Protein AF-A0AAW4BPZ3-F1 (afdb_monomer)

Organism: Vibrio anguillarum (NCBI:txid55601)

Radius of gyration: 15.41 Å; Cα contacts (8 Å, |Δi|>4): 67; chains: 1; bounding box: 41×21×38 Å

Sequence (94 aa):
RHDGRIWKPYINDVFPNAPQTLTAPELRKQLKDACYVIRKFRNRCGHHEPVFNNQNLANIMPYMAKTMKWRCSDTYHWFNQQETVSNLLANPII

Structure (mmCIF, N/CA/C/O backbone):
data_AF-A0AAW4BPZ3-F1
#
_entry.id   AF-A0AAW4BPZ3-F1
#
loop_
_atom_site.group_PDB
_atom_site.id
_atom_site.type_symbol
_atom_site.label_atom_id
_atom_site.label_alt_id
_atom_site.label_comp_id
_atom_site.label_asym_id
_atom_site.label_entity_id
_atom_site.label_seq_id
_atom_site.pdbx_PDB_ins_code
_atom_site.Cartn_x
_atom_site.Cartn_y
_atom_site.Cartn_z
_atom_site.occupancy
_atom_site.B_iso_or_equiv
_atom_site.auth_seq_id
_atom_site.auth_comp_id
_atom_site.auth_asym_id
_atom_site.auth_atom_id
_atom_site.pdbx_PDB_model_num
ATOM 1 N N . ARG A 1 1 ? 21.775 -0.399 -2.795 1.00 69.94 1 ARG A N 1
ATOM 2 C CA . ARG A 1 1 ? 22.469 -1.692 -3.056 1.00 69.94 1 ARG A CA 1
ATOM 3 C C . ARG A 1 1 ? 21.418 -2.686 -3.547 1.00 69.94 1 ARG A C 1
ATOM 5 O O . ARG A 1 1 ? 20.334 -2.692 -2.980 1.00 69.94 1 ARG A O 1
ATOM 12 N N . HIS A 1 2 ? 21.725 -3.476 -4.582 1.00 88.88 2 HIS A N 1
ATOM 13 C CA . HIS A 1 2 ? 20.816 -4.404 -5.294 1.00 88.88 2 HIS A CA 1
ATOM 14 C C . HIS A 1 2 ? 19.847 -3.796 -6.323 1.00 88.88 2 HIS A C 1
ATOM 16 O O . HIS A 1 2 ? 19.074 -4.542 -6.919 1.00 88.88 2 HIS A O 1
ATOM 22 N N . ASP A 1 3 ? 19.923 -2.491 -6.597 1.00 87.00 3 ASP A N 1
ATOM 23 C CA . ASP A 1 3 ? 19.064 -1.843 -7.598 1.00 87.00 3 ASP A CA 1
ATOM 24 C C . ASP A 1 3 ? 19.210 -2.480 -8.981 1.00 87.00 3 ASP A C 1
ATOM 26 O O . ASP A 1 3 ? 18.213 -2.859 -9.577 1.00 87.00 3 ASP A O 1
ATOM 30 N N . GLY A 1 4 ? 20.441 -2.670 -9.465 1.00 88.88 4 GLY A N 1
ATOM 31 C CA . GLY A 1 4 ? 20.679 -3.270 -10.783 1.00 88.88 4 GLY A CA 1
ATOM 32 C C . GLY A 1 4 ? 20.390 -4.770 -10.862 1.00 88.88 4 GLY A C 1
ATOM 33 O O . GLY A 1 4 ? 19.894 -5.236 -11.876 1.00 88.88 4 GLY A O 1
ATOM 34 N N . ARG A 1 5 ? 20.681 -5.529 -9.797 1.00 91.94 5 ARG A N 1
ATOM 35 C CA . ARG A 1 5 ? 20.603 -7.002 -9.824 1.00 91.94 5 ARG A CA 1
ATOM 36 C C . ARG A 1 5 ? 19.220 -7.554 -9.483 1.00 91.94 5 ARG A C 1
ATOM 38 O O . ARG A 1 5 ? 18.893 -8.641 -9.935 1.00 91.94 5 ARG A O 1
ATOM 45 N N . ILE A 1 6 ? 18.459 -6.863 -8.633 1.00 91.88 6 ILE A N 1
ATOM 46 C CA . ILE A 1 6 ? 17.195 -7.380 -8.088 1.00 91.88 6 ILE A CA 1
ATOM 47 C C . ILE A 1 6 ? 16.041 -6.444 -8.433 1.00 91.88 6 ILE A C 1
ATOM 49 O O . ILE A 1 6 ? 15.068 -6.863 -9.042 1.00 91.88 6 ILE A O 1
ATOM 53 N N . TRP A 1 7 ? 16.137 -5.168 -8.054 1.00 92.56 7 TRP A N 1
ATOM 54 C CA . TRP A 1 7 ? 14.965 -4.293 -8.111 1.00 92.56 7 TRP A CA 1
ATOM 55 C C . TRP A 1 7 ? 14.585 -3.884 -9.529 1.00 92.56 7 TRP A C 1
ATOM 57 O O . TRP A 1 7 ? 13.443 -4.074 -9.917 1.00 92.56 7 TRP A O 1
ATOM 67 N N . LYS A 1 8 ? 15.521 -3.349 -10.314 1.00 92.00 8 LYS A N 1
ATOM 68 C CA . LYS A 1 8 ? 15.250 -2.940 -11.698 1.00 92.00 8 LYS A CA 1
ATOM 69 C C . LYS A 1 8 ? 14.673 -4.070 -12.564 1.00 92.00 8 LYS A C 1
ATOM 71 O O . LYS A 1 8 ? 13.676 -3.798 -13.219 1.00 92.00 8 LYS A O 1
ATOM 76 N N . PRO A 1 9 ? 15.247 -5.290 -12.575 1.00 94.31 9 PRO A N 1
ATOM 77 C CA . PRO A 1 9 ? 14.739 -6.346 -13.447 1.00 94.31 9 PRO A CA 1
ATOM 78 C C . PRO A 1 9 ? 13.419 -6.962 -12.973 1.00 94.31 9 PRO A C 1
ATOM 80 O O . PRO A 1 9 ? 12.595 -7.272 -13.816 1.00 94.31 9 PRO A O 1
ATOM 83 N N . TYR A 1 10 ? 13.196 -7.119 -11.660 1.00 95.56 10 TYR A N 1
ATOM 84 C CA . TYR A 1 10 ? 12.118 -7.995 -11.170 1.00 95.56 10 TYR A CA 1
ATOM 85 C C . TYR A 1 10 ? 10.986 -7.281 -10.427 1.00 95.56 10 TYR A C 1
ATOM 87 O O . TYR A 1 10 ? 10.006 -7.921 -10.052 1.00 95.56 10 TYR A O 1
ATOM 95 N N . ILE A 1 11 ? 11.086 -5.975 -10.142 1.00 95.56 11 ILE A N 1
ATOM 96 C CA . ILE A 1 11 ? 10.057 -5.313 -9.320 1.00 95.56 11 ILE A CA 1
ATOM 97 C C . ILE A 1 11 ? 8.682 -5.314 -9.998 1.00 95.56 11 ILE A C 1
ATOM 99 O O . ILE A 1 11 ? 7.680 -5.462 -9.304 1.00 95.56 11 ILE A O 1
ATOM 103 N N . ASN A 1 12 ? 8.634 -5.208 -11.326 1.00 95.44 12 ASN A N 1
ATOM 104 C CA . ASN A 1 12 ? 7.380 -5.245 -12.075 1.00 95.44 12 ASN A CA 1
ATOM 105 C C . ASN A 1 12 ? 6.817 -6.668 -12.178 1.00 95.44 12 ASN A C 1
ATOM 107 O O . ASN A 1 12 ? 5.606 -6.824 -12.139 1.00 95.44 12 ASN A O 1
ATOM 111 N N . ASP A 1 13 ? 7.664 -7.700 -12.191 1.00 95.88 13 ASP A N 1
ATOM 112 C CA . ASP A 1 13 ? 7.204 -9.096 -12.144 1.00 95.88 13 ASP A CA 1
ATOM 113 C C . ASP A 1 13 ? 6.552 -9.423 -10.794 1.00 95.88 13 ASP A C 1
ATOM 115 O O . ASP A 1 13 ? 5.573 -10.162 -10.710 1.00 95.88 13 ASP A O 1
ATOM 119 N N . VAL A 1 14 ? 7.092 -8.859 -9.708 1.00 96.12 14 VAL A N 1
ATOM 120 C CA . VAL A 1 14 ? 6.571 -9.070 -8.349 1.00 96.12 14 VAL A CA 1
ATOM 121 C C . VAL A 1 14 ? 5.342 -8.201 -8.066 1.00 96.12 14 VAL A C 1
ATOM 123 O O . VAL A 1 14 ? 4.474 -8.616 -7.296 1.00 96.12 14 VAL A O 1
ATOM 126 N N . PHE A 1 15 ? 5.263 -7.009 -8.660 1.00 97.38 15 PHE A N 1
ATOM 127 C CA . PHE A 1 15 ? 4.153 -6.064 -8.512 1.00 97.38 15 PHE A CA 1
ATOM 128 C C . PHE A 1 15 ? 3.538 -5.716 -9.878 1.00 97.38 15 PHE A C 1
ATOM 130 O O . PHE A 1 15 ? 3.599 -4.558 -10.302 1.00 97.38 15 PHE A O 1
ATOM 137 N N . PRO A 1 16 ? 2.926 -6.697 -10.565 1.00 97.25 16 PRO A N 1
ATOM 138 C CA . PRO A 1 16 ? 2.476 -6.545 -11.952 1.00 97.25 16 PRO A CA 1
ATOM 139 C C . PRO A 1 16 ? 1.377 -5.491 -12.123 1.00 97.25 16 PRO A C 1
ATOM 141 O O . PRO A 1 16 ? 1.226 -4.916 -13.197 1.00 97.25 16 PRO A O 1
ATOM 144 N N . ASN A 1 17 ? 0.641 -5.188 -11.051 1.00 98.06 17 ASN A N 1
ATOM 145 C CA . ASN A 1 17 ? -0.470 -4.238 -11.063 1.00 98.06 17 ASN A CA 1
ATOM 146 C C . ASN A 1 17 ? -0.067 -2.832 -10.581 1.00 98.06 17 ASN A C 1
ATOM 148 O O . ASN A 1 17 ? -0.933 -1.982 -10.348 1.00 98.06 17 ASN A O 1
ATOM 152 N N . ALA A 1 18 ? 1.224 -2.583 -10.344 1.00 97.50 18 ALA A N 1
ATOM 15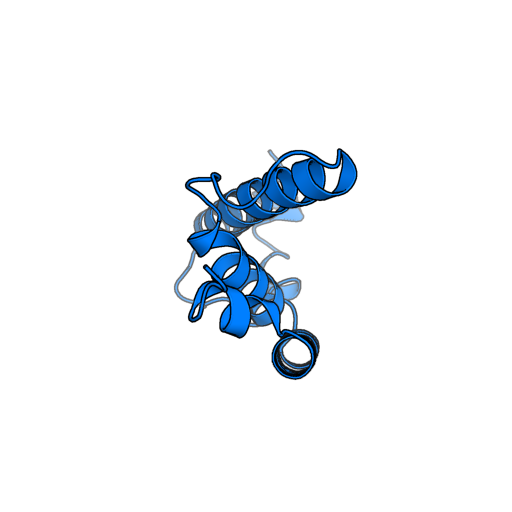3 C CA . ALA A 1 18 ? 1.706 -1.249 -10.017 1.00 97.50 18 ALA A CA 1
ATOM 154 C C . ALA A 1 18 ? 1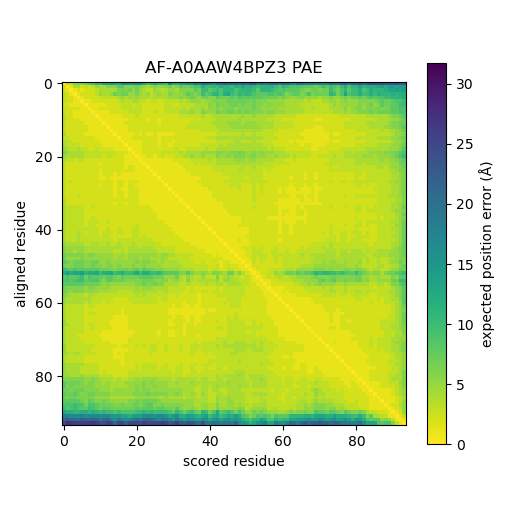.594 -0.306 -11.237 1.00 97.50 18 ALA A C 1
ATOM 156 O O . ALA A 1 18 ? 1.670 -0.761 -12.382 1.00 97.50 18 ALA A O 1
ATOM 157 N N . PRO A 1 19 ? 1.429 1.015 -11.029 1.00 96.50 19 PRO A N 1
ATOM 158 C CA . PRO A 1 19 ? 1.403 1.969 -12.131 1.00 96.50 19 PRO A CA 1
ATOM 159 C C . PRO A 1 19 ? 2.702 1.920 -12.941 1.00 96.50 19 PRO A C 1
ATOM 161 O O . PRO A 1 19 ? 3.781 2.152 -12.399 1.00 96.50 19 PRO A O 1
ATOM 164 N N . GLN A 1 20 ? 2.582 1.691 -14.251 1.00 93.31 20 GLN A N 1
ATOM 165 C CA . GLN A 1 20 ? 3.720 1.631 -15.181 1.00 93.31 20 GLN A CA 1
ATOM 166 C C . GLN A 1 20 ? 4.428 2.987 -15.358 1.00 93.31 20 GLN A C 1
ATOM 168 O O . GLN A 1 20 ? 5.523 3.054 -15.905 1.00 93.31 20 GLN A O 1
ATOM 173 N N . THR A 1 21 ? 3.820 4.074 -14.875 1.00 96.12 21 THR A N 1
ATOM 174 C CA . THR A 1 21 ? 4.419 5.414 -14.844 1.00 96.12 21 THR A CA 1
ATOM 175 C C . THR A 1 21 ? 5.493 5.575 -13.768 1.00 96.12 21 THR A C 1
ATOM 177 O O . THR A 1 21 ? 6.228 6.557 -13.800 1.00 96.12 21 THR A O 1
ATOM 180 N N . LEU A 1 22 ? 5.592 4.646 -12.810 1.00 96.38 22 LEU A N 1
ATOM 181 C CA . LEU A 1 22 ? 6.594 4.697 -11.749 1.00 96.38 22 LEU A CA 1
ATOM 182 C C . LEU A 1 22 ? 7.883 4.006 -12.183 1.00 96.38 22 LEU A C 1
ATOM 184 O O . LEU A 1 22 ? 7.885 2.862 -12.635 1.00 96.38 22 LEU A O 1
ATOM 188 N N . THR A 1 23 ? 9.011 4.658 -11.933 1.00 94.88 23 THR A N 1
ATOM 189 C CA . THR A 1 23 ? 10.315 4.006 -12.024 1.00 94.88 23 THR A CA 1
ATOM 190 C C . THR A 1 23 ? 10.481 2.973 -10.902 1.00 94.88 23 THR A C 1
ATOM 192 O O . THR A 1 23 ? 9.897 3.090 -9.820 1.00 94.88 23 THR A O 1
ATOM 195 N N . ALA A 1 24 ? 11.342 1.970 -11.108 1.00 93.62 24 ALA A N 1
ATOM 196 C CA . ALA A 1 24 ? 11.631 0.962 -10.082 1.00 93.62 24 ALA A CA 1
ATOM 197 C C . ALA A 1 24 ? 12.040 1.564 -8.710 1.00 93.62 24 ALA A C 1
ATOM 199 O O . ALA A 1 24 ? 11.547 1.085 -7.683 1.00 93.62 24 ALA A O 1
ATOM 200 N N . PRO A 1 25 ? 12.884 2.619 -8.633 1.00 94.00 25 PRO A N 1
ATOM 201 C CA . PRO A 1 25 ? 13.182 3.290 -7.366 1.00 94.00 25 PRO A CA 1
ATOM 202 C C . PRO A 1 25 ? 11.964 3.948 -6.705 1.00 94.00 25 PRO A C 1
ATOM 204 O O . PRO A 1 25 ? 11.809 3.844 -5.486 1.00 94.00 25 PRO A O 1
ATOM 207 N N . GLU A 1 26 ? 11.090 4.596 -7.478 1.00 96.25 26 GLU A N 1
ATOM 208 C CA . GLU A 1 26 ? 9.881 5.248 -6.959 1.00 96.25 26 GLU A CA 1
ATOM 209 C C . GLU A 1 26 ? 8.879 4.225 -6.435 1.00 96.25 26 GLU A C 1
ATOM 211 O O . GLU A 1 26 ? 8.398 4.360 -5.308 1.00 96.25 26 GLU A O 1
ATOM 216 N N . LEU A 1 27 ? 8.623 3.164 -7.206 1.00 96.38 27 LEU A N 1
ATOM 217 C CA . LEU A 1 27 ? 7.781 2.044 -6.795 1.00 96.38 27 LEU A CA 1
ATOM 218 C C . LEU A 1 27 ? 8.296 1.437 -5.484 1.00 96.38 27 LEU A C 1
ATOM 220 O O . LEU A 1 27 ? 7.549 1.297 -4.511 1.00 96.38 27 LEU A O 1
ATOM 224 N N . ARG A 1 28 ? 9.604 1.170 -5.406 1.00 95.31 28 ARG A N 1
ATOM 225 C CA . ARG A 1 28 ? 10.244 0.640 -4.197 1.00 95.31 28 ARG A CA 1
ATOM 226 C C . ARG A 1 28 ? 10.117 1.584 -3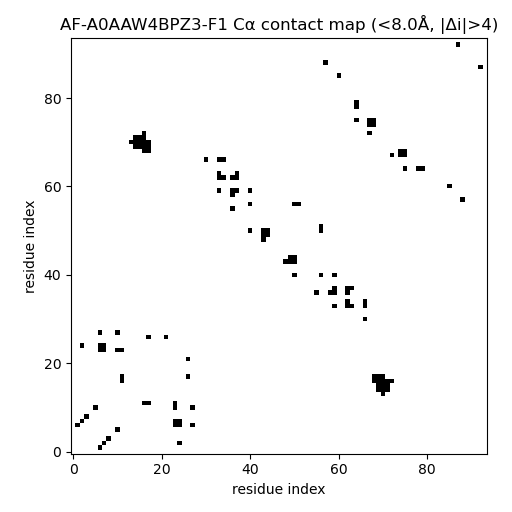.007 1.00 95.31 28 ARG A C 1
ATOM 228 O O . ARG A 1 28 ? 9.864 1.119 -1.896 1.00 95.31 28 ARG A O 1
ATOM 235 N N . LYS A 1 29 ? 10.300 2.891 -3.210 1.00 96.25 29 LYS A N 1
ATOM 236 C CA . LYS A 1 29 ? 10.136 3.896 -2.153 1.00 96.25 29 LYS A CA 1
ATOM 237 C C . LYS A 1 29 ? 8.702 3.889 -1.630 1.00 96.25 29 LYS A C 1
ATOM 239 O O . LYS A 1 29 ? 8.506 3.787 -0.424 1.00 96.25 29 LYS A O 1
ATOM 244 N N . GLN A 1 30 ? 7.711 3.915 -2.517 1.00 97.44 30 GLN A N 1
ATOM 245 C CA . GLN A 1 30 ? 6.303 3.909 -2.120 1.00 97.44 30 GLN A CA 1
ATOM 246 C C . GLN A 1 30 ? 5.909 2.632 -1.365 1.00 97.44 30 GLN A C 1
ATOM 248 O O . GLN A 1 30 ? 5.197 2.713 -0.365 1.00 97.44 30 GLN A O 1
ATOM 253 N N . LEU A 1 31 ? 6.398 1.466 -1.799 1.00 96.81 31 LEU A N 1
ATOM 254 C CA . LEU A 1 31 ? 6.195 0.198 -1.094 1.00 96.81 31 LEU A CA 1
ATOM 255 C C . LEU A 1 31 ? 6.882 0.193 0.276 1.00 96.81 31 LEU A C 1
ATOM 257 O O . LEU A 1 31 ? 6.280 -0.226 1.260 1.00 96.81 31 LEU A O 1
ATOM 261 N N . LYS A 1 32 ? 8.123 0.683 0.365 1.00 96.44 32 LYS A N 1
ATOM 262 C CA . LYS A 1 32 ? 8.855 0.802 1.634 1.00 96.44 32 LYS A CA 1
ATOM 263 C C . LYS A 1 32 ? 8.096 1.686 2.625 1.00 96.44 32 LYS A C 1
ATOM 265 O O . LYS A 1 32 ? 7.941 1.288 3.777 1.00 96.44 32 LYS A O 1
ATOM 270 N N . ASP A 1 33 ? 7.646 2.857 2.183 1.00 96.88 33 ASP A N 1
ATOM 271 C CA . ASP A 1 33 ? 6.956 3.833 3.029 1.00 96.88 33 ASP A CA 1
ATOM 272 C C . ASP A 1 33 ? 5.624 3.246 3.547 1.00 96.88 33 ASP A C 1
ATOM 274 O O . ASP A 1 33 ? 5.365 3.269 4.752 1.00 96.88 33 ASP A O 1
ATOM 278 N N . ALA A 1 34 ? 4.848 2.586 2.677 1.00 97.56 34 ALA A N 1
ATOM 279 C CA . ALA A 1 34 ? 3.627 1.868 3.055 1.00 97.56 34 ALA A CA 1
ATOM 280 C C . ALA A 1 34 ? 3.900 0.724 4.054 1.00 97.56 34 ALA A C 1
ATOM 282 O O . ALA A 1 34 ? 3.317 0.676 5.140 1.00 97.56 34 ALA A O 1
ATOM 283 N N . CYS A 1 35 ? 4.837 -0.175 3.732 1.00 96.94 35 CYS A N 1
ATOM 284 C CA . CYS A 1 35 ? 5.203 -1.307 4.587 1.00 96.94 35 CYS A CA 1
ATOM 285 C C . CYS A 1 35 ? 5.753 -0.865 5.948 1.00 96.94 35 CYS A C 1
ATOM 287 O O . CYS A 1 35 ? 5.563 -1.565 6.944 1.00 96.94 35 CYS A O 1
ATOM 289 N N . TYR A 1 36 ? 6.425 0.286 6.023 1.00 96.81 36 TYR A N 1
ATOM 290 C CA . TYR A 1 36 ? 6.900 0.837 7.288 1.00 96.81 36 TYR A CA 1
ATOM 291 C C . TYR A 1 36 ? 5.736 1.161 8.231 1.00 96.81 36 TYR A C 1
ATOM 293 O O . TYR A 1 36 ? 5.767 0.746 9.394 1.00 96.81 36 TYR A O 1
ATOM 301 N N . VAL A 1 37 ? 4.703 1.844 7.728 1.00 96.38 37 VAL A N 1
ATOM 302 C CA . VAL A 1 37 ? 3.506 2.200 8.503 1.00 96.38 37 VAL A CA 1
ATOM 303 C C . VAL A 1 37 ? 2.736 0.947 8.922 1.00 96.38 37 VAL A C 1
ATOM 305 O O . VAL A 1 37 ? 2.452 0.781 10.110 1.00 96.38 37 VAL A O 1
ATOM 308 N N . ILE A 1 38 ? 2.500 0.017 7.988 1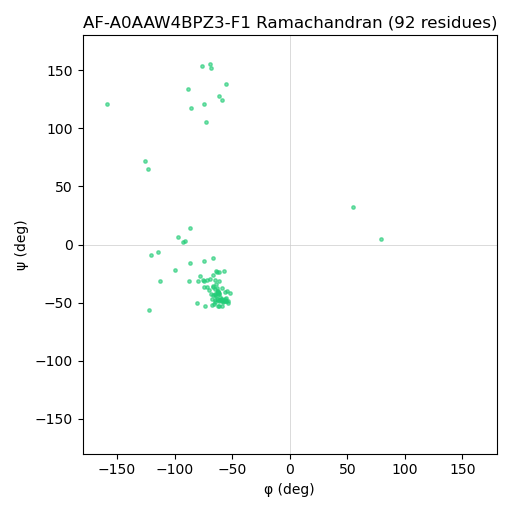.00 96.62 38 ILE A N 1
ATOM 309 C CA . ILE A 1 38 ? 1.812 -1.258 8.260 1.00 96.62 38 ILE A CA 1
ATOM 310 C C . ILE A 1 38 ? 2.545 -2.048 9.349 1.00 96.62 38 ILE A C 1
ATOM 312 O O . ILE A 1 38 ? 1.938 -2.490 10.322 1.00 96.62 38 ILE A O 1
ATOM 316 N N . ARG A 1 39 ? 3.872 -2.192 9.234 1.00 96.94 39 ARG A N 1
ATOM 317 C CA . ARG A 1 39 ? 4.689 -2.911 10.221 1.00 96.94 39 ARG A CA 1
ATOM 318 C C . ARG A 1 39 ? 4.597 -2.271 11.603 1.00 96.94 39 ARG A C 1
ATOM 320 O O . ARG A 1 39 ? 4.460 -2.989 12.588 1.00 96.94 39 ARG A O 1
ATOM 327 N N . LYS A 1 40 ? 4.688 -0.939 11.697 1.00 95.44 40 LYS A N 1
ATOM 328 C CA . LYS A 1 40 ? 4.592 -0.235 12.984 1.00 95.44 40 LYS A CA 1
ATOM 329 C C . LYS A 1 40 ? 3.227 -0.451 13.628 1.00 95.44 40 LYS A C 1
ATOM 331 O O . LYS A 1 40 ? 3.191 -0.711 14.824 1.00 95.44 40 LYS A O 1
ATOM 336 N N . PHE A 1 41 ? 2.143 -0.407 12.857 1.00 95.12 41 PHE A N 1
ATOM 337 C CA . PHE A 1 41 ? 0.811 -0.709 13.373 1.00 95.12 41 PHE A CA 1
ATOM 338 C C . PHE A 1 41 ? 0.674 -2.163 13.829 1.00 95.12 41 PHE A C 1
ATOM 340 O O . PHE A 1 41 ? 0.300 -2.401 14.973 1.00 95.12 41 PHE A O 1
ATOM 347 N N . ARG A 1 42 ? 1.073 -3.131 12.992 1.00 95.75 42 ARG A N 1
ATOM 348 C CA . ARG A 1 42 ? 1.045 -4.558 13.345 1.00 95.75 42 ARG A CA 1
ATOM 349 C C . ARG A 1 42 ? 1.800 -4.836 14.641 1.00 95.75 42 ARG A C 1
ATOM 351 O O . ARG A 1 42 ? 1.344 -5.639 15.447 1.00 95.75 42 ARG A O 1
ATOM 358 N N . ASN A 1 43 ? 2.943 -4.180 14.845 1.00 96.69 43 ASN A N 1
ATOM 359 C CA . ASN A 1 43 ? 3.716 -4.314 16.077 1.00 96.69 43 ASN A CA 1
ATOM 360 C C . ASN A 1 43 ? 2.943 -3.807 17.302 1.00 96.69 43 ASN A C 1
ATOM 362 O O . ASN A 1 43 ? 2.965 -4.484 18.320 1.00 96.69 43 ASN A O 1
ATOM 366 N N . ARG A 1 44 ? 2.221 -2.679 17.200 1.00 95.62 44 ARG A N 1
ATOM 367 C CA . ARG A 1 44 ? 1.354 -2.197 18.291 1.00 95.62 44 ARG A CA 1
ATOM 368 C C . ARG A 1 44 ? 0.279 -3.223 18.635 1.00 95.62 44 ARG A C 1
ATOM 370 O O . ARG A 1 44 ? 0.128 -3.552 19.802 1.00 95.62 44 ARG A O 1
ATOM 377 N N . CYS A 1 45 ? -0.403 -3.774 17.626 1.00 94.00 45 CYS A N 1
ATOM 378 C CA . CYS A 1 45 ? -1.403 -4.825 17.828 1.00 94.00 45 CYS A CA 1
ATOM 379 C C . CYS A 1 45 ? -0.801 -6.053 18.525 1.00 94.00 45 CYS A C 1
ATOM 381 O O . CYS A 1 45 ? -1.353 -6.526 19.509 1.00 94.00 45 CYS A O 1
ATOM 383 N N . GLY A 1 46 ? 0.354 -6.536 18.052 1.00 96.94 46 GLY A N 1
ATOM 384 C CA . GLY A 1 46 ? 1.031 -7.697 18.640 1.00 96.94 46 GLY A CA 1
ATOM 385 C C . GLY A 1 46 ? 1.563 -7.459 20.057 1.00 96.94 46 GLY A C 1
ATOM 386 O O . GLY A 1 46 ? 1.682 -8.403 20.830 1.00 96.94 46 GLY A O 1
ATOM 387 N N . HIS A 1 47 ? 1.862 -6.210 20.410 1.00 97.50 47 HIS A N 1
ATOM 388 C CA . HIS A 1 47 ? 2.266 -5.814 21.760 1.00 97.50 47 HIS A CA 1
ATOM 389 C C . HIS A 1 47 ? 1.092 -5.365 22.643 1.00 97.50 47 HIS A C 1
ATOM 391 O O . HIS A 1 47 ? 1.322 -4.976 23.782 1.00 97.50 47 HIS A O 1
ATOM 397 N N . HIS A 1 48 ? -0.150 -5.413 22.145 1.00 94.75 48 HIS A N 1
ATOM 398 C CA . HIS A 1 48 ? -1.341 -4.900 22.835 1.00 94.75 48 HIS A CA 1
ATOM 399 C C . HIS A 1 48 ? -1.223 -3.418 23.252 1.00 94.75 48 HIS A C 1
ATOM 401 O O . HIS A 1 48 ? -1.778 -2.987 24.260 1.00 94.75 48 HIS A O 1
ATOM 407 N N . GLU A 1 49 ? -0.505 -2.614 22.466 1.00 94.44 49 GLU A N 1
ATOM 408 C CA . GLU A 1 49 ? -0.422 -1.165 22.661 1.00 94.44 49 GLU A CA 1
ATOM 409 C C . GLU A 1 49 ? -1.706 -0.464 22.167 1.00 94.44 49 GLU A C 1
ATOM 411 O O . GLU A 1 49 ? -2.336 -0.932 21.213 1.00 94.44 49 GLU A O 1
ATOM 416 N N . PRO A 1 50 ? -2.071 0.715 22.714 1.00 92.31 50 PRO A N 1
ATOM 417 C CA . PRO A 1 50 ? -3.224 1.483 22.238 1.00 92.31 50 PRO A CA 1
ATOM 418 C C . PRO A 1 50 ? -3.150 1.800 20.737 1.00 92.31 50 PRO A C 1
ATOM 420 O O . PRO 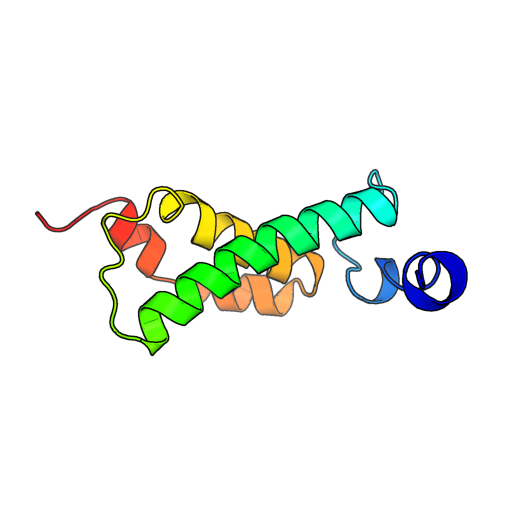A 1 50 ? -2.094 2.198 20.241 1.00 92.31 50 PRO A O 1
ATOM 423 N N . VAL A 1 51 ? -4.262 1.690 20.003 1.00 90.62 51 VAL A N 1
ATOM 424 C CA . VAL A 1 51 ? -4.283 1.872 18.533 1.00 90.62 51 VAL A CA 1
ATOM 425 C C . VAL A 1 51 ? -5.040 3.110 18.047 1.00 90.62 51 VAL A C 1
ATOM 427 O O . VAL A 1 51 ? -4.626 3.696 17.049 1.00 90.62 51 VAL A O 1
ATOM 430 N N . PHE A 1 52 ? -6.083 3.549 18.759 1.00 86.44 52 PHE A N 1
ATOM 431 C CA . PHE A 1 52 ? -6.959 4.645 18.315 1.00 86.44 52 PHE A CA 1
ATOM 432 C C . PHE A 1 52 ? -6.285 6.028 18.324 1.00 86.44 52 PHE A C 1
ATOM 434 O O . PHE A 1 52 ? -6.554 6.845 17.452 1.00 86.44 52 PHE A O 1
ATOM 441 N N . ASN A 1 53 ? -5.314 6.257 19.214 1.00 82.50 53 ASN A N 1
ATOM 442 C CA . ASN A 1 53 ? -4.573 7.527 19.298 1.00 82.50 53 ASN A CA 1
ATOM 443 C C . ASN A 1 53 ? -3.357 7.594 18.350 1.00 82.50 53 ASN A C 1
ATOM 445 O O . ASN A 1 53 ? -2.464 8.425 18.518 1.00 82.50 53 ASN A O 1
ATOM 449 N N . ASN A 1 54 ? -3.261 6.687 17.376 1.00 85.50 54 ASN A N 1
ATOM 450 C CA . ASN A 1 54 ? -2.161 6.665 16.420 1.00 85.50 54 ASN A CA 1
ATOM 451 C C . ASN A 1 54 ? -2.457 7.599 15.239 1.00 85.50 54 ASN A C 1
ATOM 453 O O . ASN A 1 54 ? -3.357 7.336 14.449 1.00 85.50 54 ASN A O 1
ATOM 457 N N . GLN A 1 55 ? -1.631 8.629 15.046 1.00 86.62 55 GLN A N 1
ATOM 458 C CA . GLN A 1 55 ? -1.756 9.586 13.934 1.00 86.62 55 GLN A CA 1
ATOM 459 C C . GLN A 1 55 ? -1.726 8.934 12.541 1.00 86.62 55 GLN A C 1
ATOM 461 O O . GLN A 1 55 ? -2.234 9.496 11.577 1.00 86.62 55 GLN A O 1
ATOM 466 N N . ASN A 1 56 ? -1.145 7.738 12.419 1.00 88.31 56 ASN A N 1
ATOM 467 C CA . ASN A 1 56 ? -1.097 6.998 11.161 1.00 88.31 56 ASN A CA 1
ATOM 468 C C . ASN A 1 56 ? -2.277 6.037 10.967 1.00 88.31 56 ASN A C 1
ATOM 470 O O . ASN A 1 56 ? -2.282 5.319 9.969 1.00 88.31 56 ASN A O 1
ATOM 474 N N . LEU A 1 57 ? -3.248 5.986 11.890 1.00 89.75 57 LEU A N 1
ATOM 475 C CA . LEU A 1 57 ? -4.336 5.005 11.862 1.00 89.75 57 LEU A CA 1
ATOM 476 C C . LEU A 1 57 ? -5.111 5.047 10.536 1.00 89.75 57 LEU A C 1
ATOM 478 O O . LEU A 1 57 ? -5.280 4.019 9.883 1.00 89.75 57 LEU A O 1
ATOM 482 N N . ALA A 1 58 ? -5.468 6.251 10.085 1.00 89.06 58 ALA A N 1
ATOM 483 C CA . ALA A 1 58 ? -6.183 6.472 8.828 1.00 89.06 58 ALA A CA 1
ATOM 484 C C . ALA A 1 58 ? -5.408 6.001 7.580 1.00 89.06 58 ALA A C 1
ATOM 486 O O . ALA A 1 58 ? -6.008 5.687 6.557 1.00 89.06 58 ALA A O 1
ATOM 487 N N . ASN A 1 59 ? -4.077 5.911 7.656 1.00 92.06 59 ASN A N 1
ATOM 488 C CA . ASN A 1 59 ? -3.235 5.544 6.517 1.00 92.06 59 ASN A CA 1
ATOM 489 C C . ASN A 1 59 ? -3.060 4.026 6.356 1.00 92.06 59 ASN A C 1
ATOM 491 O O . ASN A 1 59 ? -2.619 3.570 5.301 1.00 92.06 59 ASN A O 1
ATOM 495 N N . ILE A 1 60 ? -3.380 3.225 7.376 1.00 93.12 60 ILE A N 1
ATOM 496 C CA . ILE A 1 60 ? -3.082 1.786 7.365 1.00 93.12 60 ILE A CA 1
ATOM 497 C C . ILE A 1 60 ? -3.910 1.056 6.311 1.00 93.12 60 ILE A C 1
ATOM 499 O O . ILE A 1 60 ? -3.323 0.358 5.484 1.00 93.12 60 ILE A O 1
ATOM 503 N N . MET A 1 61 ? -5.237 1.232 6.309 1.00 93.06 61 MET A N 1
ATOM 504 C CA . MET A 1 61 ? -6.115 0.550 5.348 1.00 93.06 61 MET A CA 1
ATOM 505 C C . MET A 1 61 ? -5.780 0.924 3.897 1.00 93.06 61 MET A C 1
ATOM 507 O O . MET A 1 61 ? -5.545 0.009 3.103 1.00 93.06 61 MET A O 1
ATOM 511 N N . PRO A 1 62 ? -5.606 2.216 3.541 1.00 94.06 62 PRO A N 1
ATOM 512 C CA . PRO A 1 62 ? -5.131 2.597 2.212 1.00 94.06 62 PRO A CA 1
ATOM 513 C C . PRO A 1 62 ? -3.789 1.960 1.825 1.00 94.06 6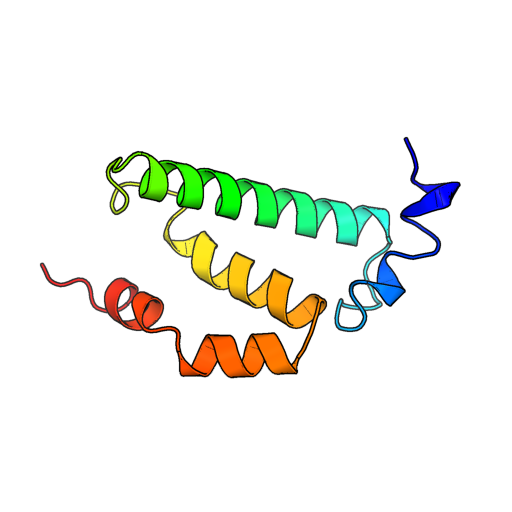2 PRO A C 1
ATOM 515 O O . PRO A 1 62 ? -3.623 1.512 0.689 1.00 94.06 62 PRO A O 1
ATOM 518 N N . TYR A 1 63 ? -2.823 1.876 2.746 1.00 97.00 63 TYR A N 1
ATOM 519 C CA . TYR A 1 63 ? -1.530 1.251 2.457 1.00 97.00 63 TYR A CA 1
ATOM 520 C C . TYR A 1 63 ? -1.621 -0.269 2.287 1.00 97.00 63 TYR A C 1
ATOM 522 O O . TYR A 1 63 ? -0.978 -0.813 1.383 1.00 97.00 63 TYR A O 1
ATOM 530 N N . MET A 1 64 ? -2.428 -0.959 3.096 1.00 96.12 64 MET A N 1
ATOM 531 C CA . MET A 1 64 ? -2.678 -2.395 2.936 1.00 96.12 64 MET A CA 1
ATOM 532 C C . MET A 1 64 ? -3.346 -2.678 1.589 1.00 96.12 64 MET A C 1
ATOM 534 O O . MET A 1 64 ? -2.793 -3.425 0.783 1.00 96.12 64 MET A O 1
ATOM 538 N N . ALA A 1 65 ? -4.448 -1.987 1.293 1.00 95.88 65 ALA A N 1
ATOM 539 C CA . ALA A 1 65 ? -5.161 -2.084 0.023 1.00 95.88 65 ALA A CA 1
ATOM 540 C C . ALA A 1 65 ? -4.236 -1.842 -1.180 1.00 95.88 65 ALA A C 1
ATOM 542 O O . ALA A 1 65 ? -4.200 -2.644 -2.112 1.00 95.88 65 ALA A O 1
ATOM 543 N N . LYS A 1 66 ? -3.432 -0.772 -1.145 1.00 96.81 66 LYS A N 1
ATOM 544 C CA . LYS A 1 66 ? -2.470 -0.430 -2.202 1.00 96.81 66 LYS A CA 1
ATOM 545 C C . LYS A 1 66 ? -1.448 -1.540 -2.439 1.00 96.81 66 LYS A C 1
ATOM 547 O O . LYS A 1 66 ? -1.253 -1.960 -3.576 1.00 96.81 66 LYS A O 1
ATOM 552 N N . THR A 1 67 ? -0.782 -1.996 -1.378 1.00 97.12 67 THR A N 1
ATOM 553 C CA . THR A 1 67 ? 0.287 -3.007 -1.475 1.00 97.12 67 THR A CA 1
ATOM 554 C C . THR A 1 67 ? -0.246 -4.355 -1.960 1.00 97.12 67 THR A C 1
ATOM 556 O O . THR A 1 67 ? 0.400 -4.992 -2.791 1.00 97.12 67 THR A O 1
ATOM 559 N N . MET A 1 68 ? -1.443 -4.753 -1.515 1.00 97.25 68 MET A N 1
ATOM 560 C CA . MET A 1 68 ? -2.131 -5.947 -2.010 1.00 97.25 68 MET A CA 1
ATOM 561 C C . MET A 1 68 ? -2.531 -5.790 -3.473 1.00 97.25 68 MET A C 1
ATOM 563 O O . MET A 1 68 ? -2.157 -6.633 -4.280 1.00 97.25 68 MET A O 1
ATOM 567 N N . LYS A 1 69 ? -3.201 -4.689 -3.838 1.00 98.06 69 LYS A N 1
ATOM 568 C CA . LYS A 1 69 ? -3.647 -4.432 -5.215 1.00 98.06 69 LYS A CA 1
ATOM 569 C C . LYS A 1 69 ? -2.489 -4.491 -6.201 1.00 98.06 69 LYS A C 1
ATOM 571 O O . LYS A 1 69 ? -2.610 -5.137 -7.235 1.00 98.06 69 LYS A O 1
ATOM 576 N N . TRP A 1 70 ? -1.367 -3.854 -5.865 1.00 98.25 70 TRP A N 1
ATOM 577 C CA . TRP A 1 70 ? -0.166 -3.843 -6.705 1.00 98.25 70 TRP A CA 1
ATOM 578 C C . TRP A 1 70 ? 0.469 -5.229 -6.859 1.00 98.25 70 TRP A C 1
ATOM 580 O O . TRP A 1 70 ? 1.048 -5.512 -7.903 1.00 98.25 70 TRP A O 1
ATOM 590 N N . ARG A 1 71 ? 0.347 -6.093 -5.846 1.00 97.69 71 ARG A N 1
ATOM 591 C CA . ARG A 1 71 ? 0.871 -7.466 -5.851 1.00 97.69 71 ARG A CA 1
ATOM 592 C C . ARG A 1 71 ? -0.046 -8.437 -6.603 1.00 97.69 71 ARG A C 1
ATOM 594 O O . ARG A 1 71 ? 0.437 -9.219 -7.409 1.00 97.69 71 ARG A O 1
ATOM 601 N N . CYS A 1 72 ? -1.337 -8.443 -6.280 1.00 98.06 72 CYS A N 1
ATOM 602 C CA . CYS A 1 72 ? -2.302 -9.445 -6.725 1.00 98.06 72 CYS A CA 1
ATOM 603 C C . CYS A 1 72 ? -3.731 -8.889 -6.628 1.00 98.06 72 CYS A C 1
ATOM 605 O O . CYS A 1 72 ? -4.193 -8.529 -5.542 1.00 98.06 72 CYS A O 1
ATOM 607 N N . SER A 1 73 ? -4.441 -8.840 -7.758 1.00 97.38 73 SER A N 1
ATOM 608 C CA . SER A 1 73 ? -5.835 -8.385 -7.824 1.00 97.38 73 SER A CA 1
ATOM 609 C C . SER A 1 73 ? -6.758 -9.266 -6.993 1.00 97.38 73 SER A C 1
ATOM 611 O O . SER A 1 73 ? -7.597 -8.751 -6.260 1.00 97.38 73 SER A O 1
ATOM 613 N N . ASP A 1 74 ? -6.565 -10.581 -7.045 1.00 98.12 74 ASP A N 1
ATOM 614 C CA . ASP A 1 74 ? -7.475 -11.542 -6.421 1.00 98.12 74 ASP A CA 1
ATOM 615 C C . ASP A 1 74 ? -7.401 -11.451 -4.898 1.00 98.12 74 ASP A C 1
ATOM 617 O O . ASP A 1 74 ? -8.423 -11.383 -4.218 1.00 98.12 74 ASP A O 1
ATOM 621 N N . THR A 1 75 ? -6.185 -11.337 -4.350 1.00 97.88 75 THR A N 1
ATOM 622 C CA . THR A 1 75 ? -5.987 -11.102 -2.914 1.00 97.88 75 THR A CA 1
ATOM 623 C C . THR A 1 75 ? -6.566 -9.759 -2.478 1.00 97.88 75 THR A C 1
ATOM 625 O O . THR A 1 75 ? -7.135 -9.674 -1.396 1.00 97.88 75 THR A O 1
ATOM 628 N N . TYR A 1 76 ? -6.454 -8.714 -3.303 1.00 98.06 76 TYR A N 1
ATOM 629 C CA . TYR A 1 76 ? -7.071 -7.419 -3.017 1.00 98.06 76 TYR A CA 1
ATOM 630 C C . TYR A 1 76 ? -8.605 -7.491 -3.010 1.00 98.06 76 TYR A C 1
ATOM 632 O O . TYR A 1 76 ? -9.238 -6.936 -2.114 1.00 98.06 76 TYR A O 1
ATOM 640 N N . HIS A 1 77 ? -9.208 -8.200 -3.967 1.00 97.94 77 HIS A N 1
ATOM 641 C CA . HIS A 1 77 ? -10.654 -8.411 -4.001 1.00 97.94 77 HIS A CA 1
ATOM 642 C C . HIS A 1 77 ? -11.137 -9.206 -2.793 1.00 97.94 77 HIS A C 1
ATOM 644 O O . HIS A 1 77 ? -12.083 -8.778 -2.135 1.00 97.94 77 HIS A O 1
ATOM 650 N N . TRP A 1 78 ? -10.457 -10.305 -2.462 1.00 97.88 78 TRP A N 1
ATOM 651 C CA . TRP A 1 78 ? -10.746 -11.074 -1.256 1.00 97.88 78 TRP A CA 1
ATOM 652 C C . TRP A 1 78 ? -10.609 -10.211 0.004 1.00 97.88 78 TRP A C 1
ATOM 654 O O . TRP A 1 78 ? -11.524 -10.186 0.818 1.00 97.88 78 TRP A O 1
ATOM 664 N N . PHE A 1 79 ? -9.529 -9.434 0.134 1.00 96.12 79 PHE A N 1
ATOM 665 C CA . PHE A 1 79 ? -9.327 -8.517 1.258 1.00 96.12 79 PHE A CA 1
ATOM 666 C C . PHE A 1 79 ? -10.516 -7.566 1.438 1.00 96.12 79 PHE A C 1
ATOM 668 O O . PHE A 1 79 ? -11.078 -7.518 2.526 1.00 96.12 79 PHE A O 1
ATOM 675 N N . ASN A 1 80 ? -10.966 -6.888 0.379 1.00 95.31 80 ASN A N 1
ATOM 676 C CA . ASN A 1 80 ? -12.099 -5.957 0.471 1.00 95.31 80 ASN A CA 1
ATOM 677 C C . ASN A 1 80 ? -13.425 -6.632 0.856 1.00 95.31 80 ASN A C 1
ATOM 679 O O . ASN A 1 80 ? -14.318 -5.957 1.350 1.00 95.31 80 ASN A O 1
ATOM 683 N N . GLN A 1 81 ? -13.583 -7.935 0.608 1.00 96.25 81 GLN A N 1
ATOM 684 C CA . GLN A 1 81 ? -14.777 -8.679 1.026 1.00 96.25 81 GLN A CA 1
ATOM 685 C C . GLN A 1 81 ? -14.752 -9.042 2.515 1.00 96.25 81 GLN A C 1
ATOM 687 O O . GLN A 1 81 ? -15.810 -9.238 3.104 1.00 96.25 81 GLN A O 1
ATOM 692 N N . GLN A 1 82 ? -13.562 -9.173 3.108 1.00 95.62 82 GLN A N 1
ATOM 693 C CA . GLN A 1 82 ? -13.393 -9.599 4.503 1.00 95.62 82 GLN A CA 1
ATOM 694 C C . GLN A 1 82 ? -13.141 -8.432 5.465 1.00 95.62 82 GLN A C 1
ATOM 696 O O . GLN A 1 82 ? -13.311 -8.566 6.674 1.00 95.62 82 GLN A O 1
ATOM 701 N N . GLU A 1 83 ? -12.673 -7.302 4.948 1.00 92.50 83 GLU A N 1
ATOM 702 C CA . GLU A 1 83 ? -12.271 -6.144 5.734 1.00 92.50 83 GLU A CA 1
ATOM 703 C C . GLU A 1 83 ? -13.499 -5.395 6.287 1.00 92.50 83 GLU A C 1
ATOM 705 O O . GLU A 1 83 ? -14.350 -4.930 5.535 1.00 92.50 83 GLU A O 1
ATOM 710 N N . THR A 1 84 ? -13.594 -5.276 7.616 1.00 92.38 84 THR A N 1
ATOM 711 C CA . THR A 1 84 ? -14.707 -4.597 8.316 1.00 92.38 84 THR A CA 1
ATOM 712 C C . THR A 1 84 ? -14.264 -3.410 9.182 1.00 92.38 84 THR A C 1
ATOM 714 O O . THR A 1 84 ? -15.094 -2.642 9.673 1.00 92.38 84 THR A O 1
ATOM 717 N N . VAL A 1 85 ? -12.955 -3.228 9.364 1.00 88.31 85 VAL A N 1
ATOM 718 C CA . VAL A 1 85 ? -12.335 -2.177 10.181 1.00 88.31 85 VAL A CA 1
ATOM 719 C C . VAL A 1 85 ? -12.573 -0.792 9.579 1.00 88.31 85 VAL A C 1
ATOM 721 O O . VAL A 1 85 ? -12.806 0.149 10.331 1.00 88.31 85 VAL A O 1
ATOM 724 N N . SER A 1 86 ? -12.584 -0.636 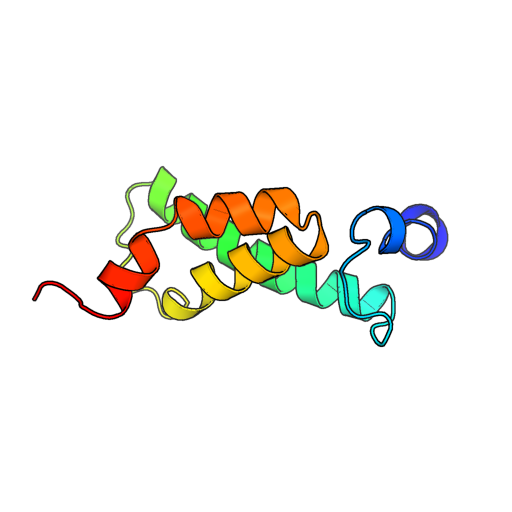8.254 1.00 89.25 86 SER A N 1
ATOM 725 C CA . SER A 1 86 ? -12.864 0.644 7.595 1.00 89.25 86 SER A CA 1
ATOM 726 C C . SER A 1 86 ? -14.235 1.187 7.984 1.00 89.25 86 SER A C 1
ATOM 728 O O . SER A 1 86 ? -14.367 2.388 8.207 1.00 89.25 86 SER A O 1
ATOM 730 N N . ASN A 1 87 ? -15.237 0.315 8.142 1.00 89.25 87 ASN A N 1
ATOM 731 C CA . ASN A 1 87 ? -16.562 0.728 8.602 1.00 89.25 87 ASN A CA 1
ATOM 732 C C . ASN A 1 87 ? -16.530 1.227 10.056 1.00 89.25 87 ASN A C 1
ATOM 734 O O . ASN A 1 87 ? -17.103 2.270 10.359 1.00 89.25 87 ASN A O 1
ATOM 738 N N . LEU A 1 88 ? -15.812 0.526 10.940 1.00 87.06 88 LEU A N 1
ATOM 739 C CA . LEU A 1 88 ? -15.620 0.951 12.331 1.00 87.06 88 LEU A CA 1
ATOM 740 C C . LEU A 1 88 ? -14.872 2.290 12.426 1.00 87.06 88 LEU A C 1
ATOM 742 O O . LEU A 1 88 ? -15.206 3.126 13.255 1.00 87.06 88 LEU A O 1
ATOM 746 N N . LEU A 1 89 ? -13.858 2.504 11.585 1.00 83.75 89 LEU A N 1
ATOM 747 C CA . LEU A 1 89 ? -13.088 3.750 11.574 1.00 83.75 89 LEU A CA 1
ATOM 748 C C . LEU A 1 89 ? -13.882 4.927 10.994 1.00 83.75 89 LEU A C 1
ATOM 750 O O . LEU A 1 89 ? -13.659 6.061 11.409 1.00 83.75 89 LEU A O 1
ATOM 754 N N . ALA A 1 90 ? -14.794 4.671 10.053 1.00 85.00 90 ALA A N 1
ATOM 755 C CA . ALA A 1 90 ? -15.711 5.681 9.527 1.00 85.00 90 ALA A CA 1
ATOM 756 C C . ALA A 1 90 ? -16.830 6.031 10.522 1.00 85.00 90 ALA A C 1
ATOM 758 O O . ALA A 1 90 ? -17.282 7.172 10.554 1.00 85.00 90 ALA A O 1
ATOM 759 N N . ASN A 1 91 ? -17.245 5.061 11.341 1.00 83.94 91 ASN A N 1
ATOM 760 C CA . ASN A 1 91 ? -18.318 5.187 12.324 1.00 83.94 91 ASN A CA 1
ATOM 761 C C . ASN A 1 91 ? -17.814 4.767 13.715 1.00 83.94 91 ASN A C 1
ATOM 763 O O . ASN A 1 91 ? -18.170 3.684 14.194 1.00 83.94 91 ASN A O 1
ATOM 767 N N . PRO A 1 92 ? -16.953 5.576 14.359 1.00 71.12 92 PRO A N 1
ATOM 768 C CA . PRO A 1 92 ? -16.410 5.225 15.661 1.00 71.12 92 PRO A CA 1
ATOM 769 C C . PRO A 1 92 ? -17.545 5.097 16.679 1.00 71.12 92 PRO A C 1
ATOM 771 O O . PRO A 1 92 ? -18.368 6.000 16.824 1.00 71.12 92 PRO A O 1
ATOM 774 N N . ILE A 1 93 ? -17.584 3.965 17.383 1.00 66.19 93 ILE A N 1
ATOM 775 C CA . ILE A 1 93 ? -18.474 3.781 18.530 1.00 66.19 93 ILE A CA 1
ATOM 776 C C . ILE A 1 93 ? -17.889 4.634 19.660 1.00 66.19 93 ILE A C 1
ATOM 778 O O . ILE A 1 93 ? -16.827 4.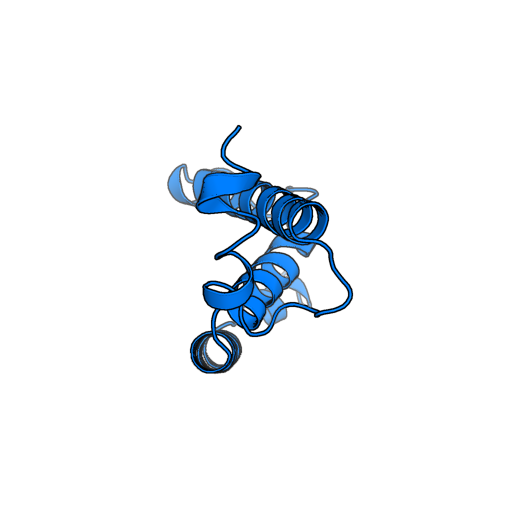298 20.189 1.00 66.19 93 ILE A O 1
ATOM 782 N N . ILE A 1 94 ? -18.533 5.771 19.931 1.00 59.16 94 ILE A N 1
ATOM 783 C CA . ILE A 1 94 ? -18.220 6.676 21.047 1.00 59.16 94 ILE A CA 1
ATOM 784 C C . ILE A 1 94 ? -18.884 6.143 22.313 1.00 59.16 94 ILE A C 1
ATOM 786 O O . ILE A 1 94 ? -20.084 5.792 22.230 1.00 59.16 94 ILE A O 1
#

Nearest PDB structures (foldseek):
  4a5u-assembly1_B  TM=3.549E-01  e=8.698E+00  Escherichia coli BL21(DE3)
  7jsz-assembly1_T  TM=3.044E-01  e=5.504E+00  Escherichia coli K-12

pLDDT: mean 92.92, std 6.81, range [59.16, 98.25]

Solvent-accessible surface area (backbone atoms only — not comparable to full-atom values): 5520 Å² total; per-residue (Å²): 134,55,51,81,81,47,40,61,77,40,46,54,78,61,26,65,60,45,67,86,87,50,51,58,68,53,50,50,48,54,50,50,57,37,51,50,53,45,50,56,51,52,49,32,61,77,68,70,46,88,60,87,88,41,91,60,52,83,52,38,61,60,34,50,51,49,57,35,35,19,50,35,59,67,61,29,54,52,45,66,74,70,63,60,62,68,59,44,70,75,55,66,88,126

Secondary structure (DSSP, 8-state):
--IIIIIHHHHHHHSTTS-TTS-HHHHHHHHHHHHHHHHHHHHHHHTT---TT-TTHHHHHHHHHHHHHHH-HHHHHHHHHH--HHHHHHS---

Mean predicted aligned error: 3.67 Å

Foldseek 3Di:
DCCVPNQQPCVCVQQVQPPPPDHSVRSVVLLVVLVVLLVVQVVCVVVVH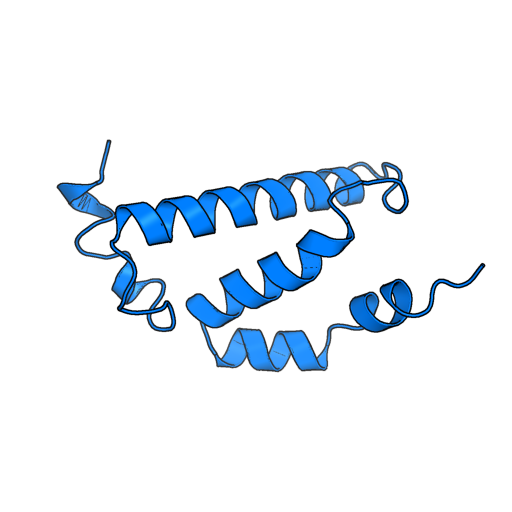DRPPDPCNVVNVVSVLVNCSRRDVVSSVVCVVPDDVVVCVVPPDD